Protein AF-A0A7S2WZM0-F1 (afdb_monomer)

Solvent-accessible surface area (backbone atoms only — not comparable to full-atom values): 7364 Å² total; per-residue (Å²): 141,87,81,88,82,84,84,85,80,85,76,82,80,78,79,79,74,54,71,65,59,58,53,47,52,52,52,55,50,57,72,67,44,81,75,83,72,76,86,56,65,66,48,75,52,69,43,88,85,81,55,32,44,50,39,33,36,31,37,62,74,49,51,92,83,44,92,49,71,43,80,35,70,25,47,67,46,26,49,49,36,44,77,70,47,29,43,65,56,75,71,52,42,54,51,44,51,54,49,14,42,50,23,32,60,40,64,46,95,64,81,88,47,79,71,70,78,76,116

InterPro domains:
  IPR027363 Methylthioribose-1-phosphate isomerase, N-terminal [G3DSA:1.20.120.420] (37-119)
  IPR037171 NagB/RpiA transferase-like [SSF100950] (51-107)

Organism: NCBI:txid1764295

Sequence (119 aa):
VGRGRAATKTKTKTNKGTKEEELSLTRFARAMAPEDHGLRAIIYERDGASGRATLKLLDQRVIPYEKTYLDVRDSKDGWTMINSMVVRGAPAIAIAGVLSLAVELANADLPQDPSEMAS

Radius of gyration: 28.74 Å; Cα contacts (8 Å, |Δi|>4): 118; chains: 1; bounding box: 45×105×35 Å

Nearest PDB structures (foldseek):
  1w2w-assembly1_M  TM=8.221E-01  e=4.245E-06  Saccharomyces cerevisiae
  4ldq-assembly1_A  TM=8.884E-01  e=1.236E-04  Homo sapiens
  2a0u-assembly1_B  TM=9.531E-01  e=3.969E-04  Leishmania major
  5ldw-assembly1_D  TM=2.432E-01  e=4.498E+00  Bos taurus
  6rfs-assembly1_C  TM=2.485E-01  e=8.601E+00  Yarrowia lipolytica

Mean predicted aligned error: 14.3 Å

pLDDT: mean 79.25, std 22.61, range [32.44, 98.69]

Secondary structure (DSSP, 8-state):
------------------HHHHHHHHHHHHHHSPP-----SEEEEE-TTT--EEEEEE-TTTTTT---EEEE-SHHHHHHHHHTTSS-SHHHHHHHHHHHHHHHHHHS---SSTTGGG-

Structure (mmCIF, N/CA/C/O backbone):
data_AF-A0A7S2WZM0-F1
#
_entry.id   AF-A0A7S2WZM0-F1
#
loop_
_atom_site.group_PDB
_atom_site.id
_atom_site.type_symbol
_atom_site.label_atom_id
_atom_site.label_alt_id
_atom_site.label_comp_id
_atom_site.label_asym_id
_atom_site.label_entity_id
_atom_site.label_seq_id
_atom_site.pdbx_PDB_ins_code
_atom_site.Cartn_x
_atom_site.Cartn_y
_atom_site.Cartn_z
_atom_site.occupancy
_atom_site.B_iso_or_equiv
_atom_site.auth_seq_id
_atom_site.auth_comp_id
_atom_site.auth_asym_id
_atom_site.auth_atom_id
_atom_site.pdbx_PDB_model_num
ATOM 1 N N . VAL A 1 1 ? 2.160 92.119 -4.939 1.00 44.31 1 VAL A N 1
ATOM 2 C CA . VAL A 1 1 ? 3.014 90.906 -4.939 1.00 44.31 1 VAL A CA 1
ATOM 3 C C . VAL A 1 1 ? 2.232 89.778 -4.286 1.00 44.31 1 VAL A C 1
ATOM 5 O O . VAL A 1 1 ? 2.205 89.675 -3.070 1.00 44.31 1 VAL A O 1
ATOM 8 N N . GLY A 1 2 ? 1.493 89.012 -5.088 1.00 38.53 2 GLY A N 1
ATOM 9 C CA . GLY A 1 2 ? 0.768 87.828 -4.632 1.00 38.53 2 GLY A CA 1
ATOM 10 C C . GLY A 1 2 ? 1.587 86.579 -4.931 1.00 38.53 2 GLY A C 1
ATOM 11 O O . GLY A 1 2 ? 2.054 86.409 -6.055 1.00 38.53 2 GLY A O 1
ATOM 12 N N . ARG A 1 3 ? 1.772 85.710 -3.937 1.00 36.53 3 ARG A N 1
ATOM 13 C CA . ARG A 1 3 ? 2.226 84.330 -4.139 1.00 36.53 3 ARG A CA 1
ATOM 14 C C . ARG A 1 3 ? 1.426 83.426 -3.214 1.00 36.53 3 ARG A C 1
ATOM 16 O O . ARG A 1 3 ? 1.624 83.428 -2.004 1.00 36.53 3 ARG A O 1
ATOM 23 N N . GLY A 1 4 ? 0.496 82.691 -3.816 1.00 32.44 4 GLY A N 1
ATOM 24 C CA . GLY A 1 4 ? -0.186 81.573 -3.184 1.00 32.44 4 GLY A CA 1
ATOM 25 C C . GLY A 1 4 ? 0.757 80.385 -2.997 1.00 32.44 4 GLY A C 1
ATOM 26 O O . GLY A 1 4 ? 1.710 80.194 -3.753 1.00 32.44 4 GLY A O 1
ATOM 27 N N . ARG A 1 5 ? 0.459 79.564 -1.994 1.00 37.66 5 ARG A N 1
ATOM 28 C CA . ARG A 1 5 ? 1.017 78.222 -1.832 1.00 37.66 5 ARG A CA 1
ATOM 29 C C . ARG A 1 5 ? -0.140 77.285 -1.503 1.00 37.66 5 ARG A C 1
ATOM 31 O O . ARG A 1 5 ? -0.654 77.285 -0.390 1.00 37.66 5 ARG A O 1
ATOM 38 N N . ALA A 1 6 ? -0.579 76.547 -2.515 1.00 38.88 6 ALA A N 1
ATOM 39 C CA . ALA A 1 6 ? -1.547 75.471 -2.385 1.00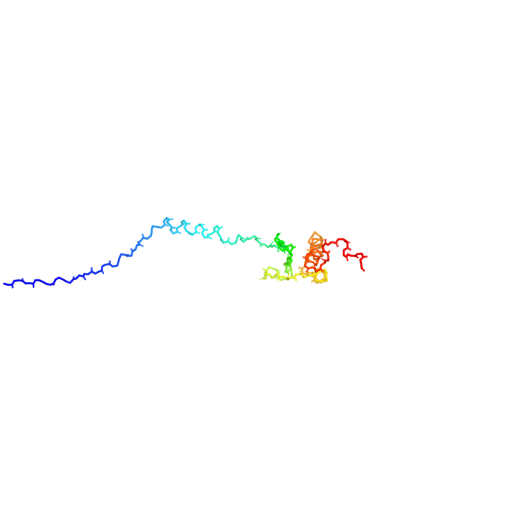 38.88 6 ALA A CA 1
ATOM 40 C C . ALA A 1 6 ? -0.821 74.197 -1.925 1.00 38.88 6 ALA A C 1
ATOM 42 O O . ALA A 1 6 ? 0.205 73.827 -2.494 1.00 38.88 6 ALA A O 1
ATOM 43 N N . ALA A 1 7 ? -1.346 73.545 -0.889 1.00 43.25 7 ALA A N 1
ATOM 44 C CA . ALA A 1 7 ? -0.881 72.248 -0.415 1.00 43.25 7 ALA A CA 1
ATOM 45 C C . ALA A 1 7 ? -1.519 71.128 -1.252 1.00 43.25 7 ALA A C 1
ATOM 47 O O . ALA A 1 7 ? -2.742 70.978 -1.293 1.00 43.25 7 ALA A O 1
ATOM 48 N N . THR A 1 8 ? -0.686 70.342 -1.926 1.00 35.50 8 THR A N 1
ATOM 49 C CA . THR A 1 8 ? -1.083 69.202 -2.756 1.00 35.50 8 THR A CA 1
ATOM 50 C C . THR A 1 8 ? -1.502 68.027 -1.863 1.00 35.50 8 THR A C 1
ATOM 52 O O . THR A 1 8 ? -0.672 67.452 -1.165 1.00 35.50 8 THR A O 1
ATOM 55 N N . LYS A 1 9 ? -2.788 67.652 -1.870 1.00 39.88 9 LYS A N 1
ATOM 56 C CA . LYS A 1 9 ? -3.280 66.404 -1.258 1.00 39.88 9 LYS A CA 1
ATOM 57 C C . LYS A 1 9 ? -3.133 65.254 -2.258 1.00 39.88 9 LYS A C 1
ATOM 59 O O . LYS A 1 9 ? -3.884 65.181 -3.228 1.00 39.88 9 LYS A O 1
ATOM 64 N N . THR A 1 10 ? -2.210 64.334 -2.008 1.00 33.47 10 THR A N 1
ATOM 65 C CA . THR A 1 10 ? -2.143 63.025 -2.671 1.00 33.47 10 THR A CA 1
ATOM 66 C C . THR A 1 10 ? -3.270 62.133 -2.140 1.00 33.47 10 THR A C 1
ATOM 68 O O . THR A 1 10 ? -3.254 61.691 -0.995 1.00 33.47 10 THR A O 1
ATOM 71 N N . LYS A 1 11 ? -4.296 61.892 -2.965 1.00 38.94 11 LYS A N 1
ATOM 72 C CA . LYS A 1 11 ? -5.328 60.873 -2.719 1.00 38.94 11 LYS A CA 1
ATOM 73 C C . LYS A 1 11 ? -4.818 59.525 -3.228 1.00 38.94 11 LYS A C 1
ATOM 75 O O . LYS A 1 11 ? -4.736 59.319 -4.437 1.00 38.94 11 LYS A O 1
ATOM 80 N N . THR A 1 12 ? -4.528 58.605 -2.316 1.00 35.41 12 THR A N 1
ATOM 81 C CA . THR A 1 12 ? -4.358 57.180 -2.618 1.00 35.41 12 THR A CA 1
ATOM 82 C C . THR A 1 12 ? -5.692 56.641 -3.141 1.00 35.41 12 THR A C 1
ATOM 84 O O . THR A 1 12 ? -6.684 56.612 -2.414 1.00 35.41 12 THR A O 1
ATOM 87 N N . LYS A 1 13 ? -5.752 56.277 -4.427 1.00 37.09 13 LYS A N 1
ATOM 88 C CA . LYS A 1 13 ? -6.901 55.573 -5.010 1.00 37.09 13 LYS A CA 1
ATOM 89 C C . LYS A 1 13 ? -6.851 54.116 -4.555 1.00 37.09 13 LYS A C 1
ATOM 91 O O . LYS A 1 13 ? -6.097 53.323 -5.106 1.00 37.09 13 LYS A O 1
ATOM 96 N N . THR A 1 14 ? -7.655 53.765 -3.561 1.00 39.69 14 THR A N 1
ATOM 97 C CA . THR A 1 14 ? -7.965 52.366 -3.252 1.00 39.69 14 THR A CA 1
ATOM 98 C C . THR A 1 14 ? -8.832 51.831 -4.391 1.00 39.69 14 THR A C 1
ATOM 100 O O . THR A 1 14 ? -9.968 52.277 -4.566 1.00 39.69 14 THR A O 1
ATOM 103 N N . ASN A 1 15 ? -8.275 50.948 -5.224 1.00 47.53 15 ASN A N 1
ATOM 104 C CA . ASN A 1 15 ? -9.000 50.340 -6.334 1.00 47.53 15 ASN A CA 1
ATOM 105 C C . ASN A 1 15 ? -10.042 49.376 -5.753 1.00 47.53 15 ASN A C 1
ATOM 107 O O . ASN A 1 15 ? -9.698 48.356 -5.159 1.00 47.53 15 ASN A O 1
ATOM 111 N N . LYS A 1 16 ? -11.318 49.754 -5.843 1.00 49.41 16 LYS A N 1
ATOM 112 C CA . LYS A 1 16 ? -12.446 48.974 -5.337 1.00 49.41 16 LYS A CA 1
ATOM 113 C C . LYS A 1 16 ? -12.741 47.891 -6.376 1.00 49.41 16 LYS A C 1
ATOM 115 O O . LYS A 1 16 ? -13.573 48.101 -7.254 1.00 49.41 16 LYS A O 1
ATOM 120 N N . GLY A 1 17 ? -11.982 46.795 -6.307 1.00 48.31 17 GLY A N 1
ATOM 121 C CA . GLY A 1 17 ? -12.182 45.605 -7.132 1.00 48.31 17 GLY A CA 1
ATOM 122 C C . GLY A 1 17 ? -13.650 45.192 -7.100 1.00 48.31 17 GLY A C 1
ATOM 123 O O . GLY A 1 17 ? -14.288 45.176 -6.043 1.00 48.31 17 GLY A O 1
ATOM 124 N N . THR A 1 18 ? -14.214 44.976 -8.282 1.00 53.56 18 THR A N 1
ATOM 125 C CA . THR A 1 18 ? -15.620 44.604 -8.424 1.00 53.56 18 THR A CA 1
ATOM 126 C C . THR A 1 18 ? -15.829 43.203 -7.852 1.00 53.56 18 THR A C 1
ATOM 128 O O . THR A 1 18 ? -15.027 42.305 -8.091 1.00 53.56 18 THR A O 1
ATOM 131 N N . LYS A 1 19 ? -16.910 43.000 -7.086 1.00 55.31 19 LYS A N 1
ATOM 132 C CA . LYS A 1 19 ? -17.234 41.715 -6.428 1.00 55.31 19 LYS A CA 1
ATOM 133 C C . LYS A 1 19 ? -17.273 40.521 -7.399 1.00 55.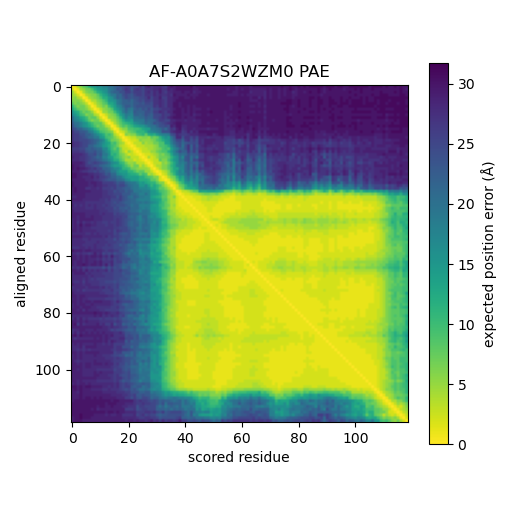31 19 LYS A C 1
ATOM 135 O O . LYS A 1 19 ? -17.120 39.384 -6.974 1.00 55.31 19 LYS A O 1
ATOM 140 N N . GLU A 1 20 ? -17.463 40.787 -8.689 1.00 56.59 20 GLU A N 1
ATOM 141 C CA . GLU A 1 20 ? -17.438 39.819 -9.791 1.00 56.59 20 GLU A CA 1
ATOM 142 C C . GLU A 1 20 ? -16.035 39.216 -10.020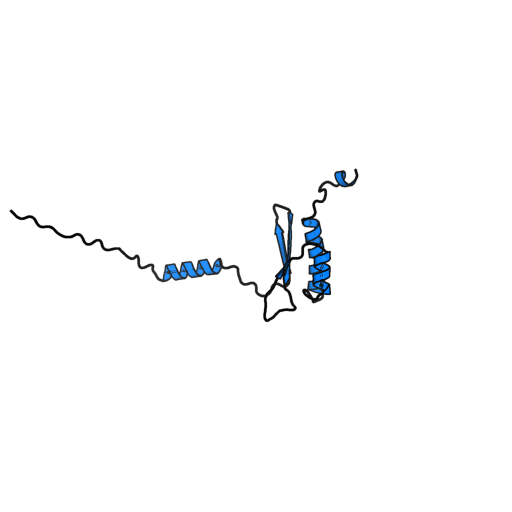 1.00 56.59 20 GLU A C 1
ATOM 144 O O . GLU A 1 20 ? -15.914 38.004 -10.198 1.00 56.59 20 GLU A O 1
ATOM 149 N N . GLU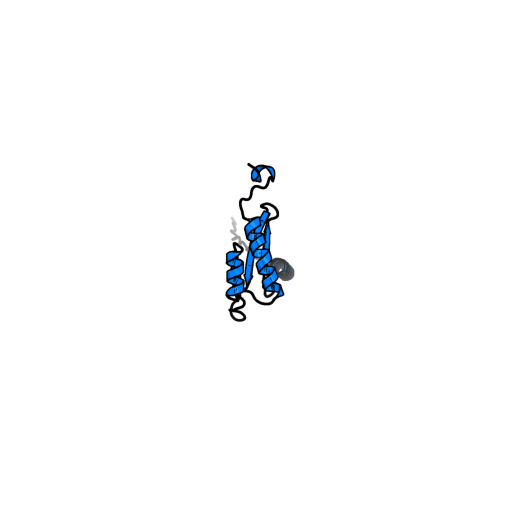 A 1 21 ? -14.965 40.022 -9.947 1.00 56.03 21 GLU A N 1
ATOM 150 C CA . GLU A 1 21 ? -13.578 39.547 -10.098 1.00 56.03 21 GLU A CA 1
ATOM 151 C C . GLU A 1 21 ? -13.137 38.706 -8.897 1.00 56.03 21 GLU A C 1
ATOM 153 O O . GLU A 1 21 ? -12.517 37.660 -9.068 1.00 56.03 21 GLU A O 1
ATOM 158 N N . GLU A 1 22 ? -13.518 39.104 -7.682 1.00 55.16 22 GLU A N 1
ATOM 159 C CA . GLU A 1 22 ? -13.239 38.345 -6.456 1.00 55.16 22 GLU A CA 1
ATOM 160 C C . GLU A 1 22 ? -13.971 36.990 -6.454 1.00 55.16 22 GLU A C 1
ATOM 162 O O . GLU A 1 22 ? -13.399 35.959 -6.092 1.00 55.16 22 GLU A O 1
ATOM 167 N N . LEU A 1 23 ? -15.216 36.960 -6.946 1.00 56.75 23 LEU A N 1
ATOM 168 C CA . LEU A 1 23 ? -16.016 35.740 -7.077 1.00 56.75 23 LEU A CA 1
ATOM 169 C C . LEU A 1 23 ? -15.496 34.821 -8.200 1.00 56.75 23 LEU A C 1
ATOM 171 O O . LEU A 1 23 ? -15.576 33.599 -8.079 1.00 56.75 23 LEU A O 1
ATOM 175 N N . SER A 1 24 ? -14.939 35.394 -9.270 1.00 58.19 24 SER A N 1
ATOM 176 C CA . SER A 1 24 ? -14.240 34.675 -10.342 1.00 58.19 24 SER A CA 1
ATOM 177 C C . SER A 1 24 ? -12.948 34.033 -9.825 1.00 58.19 24 SER A C 1
ATOM 179 O O . SER A 1 24 ? -12.781 32.818 -9.920 1.00 58.19 24 SER A O 1
ATOM 181 N N . LEU A 1 25 ? -12.087 34.810 -9.161 1.00 57.72 25 LEU A N 1
ATOM 182 C CA . LEU A 1 25 ? -10.829 34.342 -8.568 1.00 57.72 25 LEU A CA 1
ATOM 183 C C . LEU A 1 25 ? -11.056 33.265 -7.501 1.00 57.72 25 LEU A C 1
ATOM 185 O O . LEU A 1 25 ? -10.319 32.286 -7.455 1.00 57.72 25 LEU A O 1
ATOM 189 N N . THR A 1 26 ? -12.116 33.387 -6.698 1.00 58.31 26 THR A N 1
ATOM 190 C CA . THR A 1 26 ? -12.484 32.367 -5.702 1.00 58.31 26 THR A CA 1
ATOM 191 C C . THR A 1 26 ? -12.966 31.067 -6.359 1.00 58.31 26 THR A C 1
ATOM 193 O O . THR A 1 26 ? -12.662 29.978 -5.872 1.00 58.31 26 THR A O 1
ATOM 196 N N . ARG A 1 27 ? -13.685 31.143 -7.489 1.00 57.28 27 ARG A N 1
ATOM 197 C CA . ARG A 1 27 ? -14.100 29.955 -8.259 1.00 57.28 27 ARG A CA 1
ATOM 198 C C . ARG A 1 27 ? -12.923 29.280 -8.961 1.00 57.28 27 ARG A C 1
ATOM 200 O O . ARG A 1 27 ? -12.844 28.057 -8.932 1.00 57.28 27 ARG A O 1
ATOM 207 N N . PHE A 1 28 ? -11.999 30.055 -9.526 1.00 52.88 28 PHE A N 1
ATOM 208 C CA . PHE A 1 28 ? -10.769 29.525 -10.119 1.00 52.88 28 PHE A CA 1
ATOM 209 C C . PHE A 1 28 ? -9.834 28.917 -9.064 1.00 52.88 28 PHE A C 1
ATOM 211 O O . PHE A 1 28 ? -9.308 27.831 -9.281 1.00 52.88 28 PHE A O 1
ATOM 218 N N . ALA A 1 29 ? -9.701 29.538 -7.887 1.00 55.00 29 ALA A N 1
ATOM 219 C CA . ALA A 1 29 ? -8.952 28.970 -6.765 1.00 55.00 29 ALA A CA 1
ATOM 220 C C . ALA A 1 29 ? -9.588 27.671 -6.241 1.00 55.00 29 ALA A C 1
ATOM 222 O O . ALA A 1 29 ? -8.876 26.729 -5.908 1.00 55.00 29 ALA A O 1
ATOM 223 N N . ARG A 1 30 ? -10.926 27.579 -6.225 1.00 49.09 30 ARG A N 1
ATOM 224 C CA . ARG A 1 30 ? -11.650 26.354 -5.854 1.00 49.09 30 ARG A CA 1
ATOM 225 C C . ARG A 1 30 ? -11.491 25.226 -6.879 1.00 49.09 30 ARG A C 1
ATOM 227 O O . ARG A 1 30 ? -11.472 24.078 -6.466 1.00 49.09 30 ARG A O 1
ATOM 234 N N . ALA A 1 31 ? -11.329 25.540 -8.164 1.00 49.94 31 ALA A N 1
ATOM 235 C CA . ALA A 1 31 ? -11.006 24.558 -9.205 1.00 49.94 31 ALA A CA 1
ATOM 236 C C . ALA A 1 31 ? -9.537 24.079 -9.165 1.00 49.94 31 ALA A C 1
ATOM 238 O O . ALA A 1 31 ? -9.196 23.099 -9.818 1.00 49.94 31 ALA A O 1
ATOM 239 N N . MET A 1 32 ? -8.667 24.778 -8.423 1.00 49.47 32 MET A N 1
ATOM 240 C CA . MET A 1 32 ? -7.259 24.417 -8.199 1.00 49.47 32 MET A CA 1
ATOM 241 C C . MET A 1 32 ? -6.987 23.849 -6.800 1.00 49.47 32 MET A C 1
ATOM 243 O O . MET A 1 32 ? -5.869 23.409 -6.530 1.00 49.47 32 MET A O 1
ATOM 247 N N . ALA A 1 33 ? -7.974 23.858 -5.900 1.00 55.09 33 ALA A N 1
ATOM 248 C CA . ALA A 1 33 ? -7.877 23.086 -4.673 1.00 55.09 33 ALA A CA 1
ATOM 249 C C . ALA A 1 33 ? -7.845 21.601 -5.068 1.00 55.09 33 ALA A C 1
ATOM 251 O O . ALA A 1 33 ? -8.638 21.210 -5.925 1.00 55.09 33 ALA A O 1
ATOM 252 N N . PRO A 1 34 ? -6.948 20.774 -4.500 1.00 57.16 34 PRO A N 1
ATOM 253 C CA . PRO A 1 34 ? -6.998 19.341 -4.742 1.00 57.16 34 PRO A CA 1
ATOM 254 C C . PRO A 1 34 ? -8.410 18.872 -4.394 1.00 57.16 34 PRO A C 1
ATOM 256 O O . PRO A 1 34 ? -8.859 19.045 -3.261 1.00 57.16 34 PRO A O 1
ATOM 259 N N . GLU A 1 35 ? -9.125 18.371 -5.398 1.00 60.88 35 GLU A N 1
ATOM 260 C CA . GLU A 1 35 ? -10.455 17.797 -5.243 1.00 60.88 35 GLU A CA 1
ATOM 261 C C . GLU A 1 35 ? -10.399 16.813 -4.063 1.00 60.88 35 GLU A C 1
ATOM 263 O O . GLU A 1 35 ? -9.590 15.879 -4.061 1.00 60.88 35 GLU A O 1
ATOM 268 N N . ASP A 1 36 ? -11.192 17.045 -3.011 1.00 63.22 36 ASP A N 1
ATOM 269 C CA . ASP A 1 36 ? -11.251 16.132 -1.866 1.00 63.22 36 ASP A CA 1
ATOM 270 C C . ASP A 1 36 ? -11.943 14.844 -2.320 1.00 63.22 36 ASP A C 1
ATOM 272 O O . ASP A 1 36 ? -13.159 14.675 -2.234 1.00 63.22 36 ASP A O 1
ATOM 276 N N . HIS A 1 37 ? -11.146 13.941 -2.888 1.00 61.16 37 HIS A N 1
ATOM 277 C CA . HIS A 1 37 ? -11.560 12.652 -3.424 1.00 61.16 37 HIS A CA 1
ATOM 278 C C . HIS A 1 37 ? -11.881 11.652 -2.301 1.00 61.16 37 HIS A C 1
ATOM 280 O O . HIS A 1 37 ? -11.335 10.550 -2.278 1.00 61.16 37 HIS A O 1
ATOM 286 N N . GLY A 1 38 ? -12.721 12.027 -1.334 1.00 80.12 38 GLY A N 1
ATOM 287 C CA . GLY A 1 38 ? -13.197 11.147 -0.266 1.00 80.12 38 GLY A CA 1
ATOM 288 C C . GLY A 1 38 ? -12.100 10.313 0.420 1.00 80.12 38 GLY A C 1
ATOM 289 O O . GLY A 1 38 ? -10.947 10.730 0.581 1.00 80.12 38 GLY A O 1
ATOM 290 N N . LEU A 1 39 ? -12.459 9.110 0.874 1.00 88.88 39 LEU A N 1
ATOM 291 C CA . LEU A 1 39 ? -11.504 8.132 1.402 1.00 88.88 39 LEU A CA 1
ATOM 292 C C . LEU A 1 39 ? -10.933 7.295 0.253 1.00 88.88 39 LEU A C 1
ATOM 294 O O . LEU A 1 39 ? -11.667 6.580 -0.426 1.00 88.88 39 LEU A O 1
ATOM 298 N N . ARG A 1 40 ? -9.610 7.336 0.070 1.00 93.12 40 ARG A N 1
ATOM 299 C CA . ARG A 1 40 ? -8.898 6.469 -0.874 1.00 93.12 40 ARG A CA 1
ATOM 300 C C . ARG A 1 40 ? -8.270 5.336 -0.081 1.00 93.12 40 ARG A C 1
ATOM 302 O O . ARG A 1 40 ? -7.363 5.576 0.696 1.00 93.12 40 ARG A O 1
ATOM 309 N N . ALA A 1 41 ? -8.738 4.103 -0.257 1.00 93.75 41 ALA A N 1
ATOM 310 C CA . ALA A 1 41 ? -8.153 2.966 0.459 1.00 93.75 41 ALA A CA 1
ATOM 311 C C . ALA A 1 41 ? -6.692 2.704 0.044 1.00 93.75 41 ALA A C 1
ATOM 313 O O . ALA A 1 41 ? -5.880 2.262 0.853 1.00 93.75 41 ALA A O 1
ATOM 314 N N . ILE A 1 42 ? -6.381 2.977 -1.225 1.00 96.88 42 ILE A N 1
ATOM 315 C CA . ILE A 1 42 ? -5.102 2.701 -1.875 1.00 96.88 42 ILE A CA 1
ATOM 316 C C . ILE A 1 42 ? -4.728 3.936 -2.699 1.00 96.88 42 ILE A C 1
ATOM 318 O O . ILE A 1 42 ? -5.532 4.427 -3.498 1.00 96.88 42 ILE A O 1
ATOM 322 N N . ILE A 1 43 ? -3.514 4.442 -2.507 1.00 97.50 43 ILE A N 1
ATOM 323 C CA . ILE A 1 43 ? -2.915 5.504 -3.314 1.00 97.50 43 ILE A CA 1
ATOM 324 C C . ILE A 1 43 ? -1.655 4.918 -3.934 1.00 97.50 43 ILE A C 1
ATOM 326 O O . ILE A 1 43 ? -0.707 4.601 -3.226 1.00 97.50 43 ILE A O 1
ATOM 330 N N . TYR A 1 44 ? -1.671 4.756 -5.250 1.00 97.94 44 TYR A N 1
ATOM 331 C CA . TYR A 1 44 ? -0.536 4.279 -6.024 1.00 97.94 44 TYR A CA 1
ATOM 332 C C . TYR A 1 44 ? -0.193 5.318 -7.078 1.00 97.94 44 TYR A C 1
ATOM 334 O O . TYR A 1 44 ? -1.082 5.795 -7.787 1.00 97.94 44 TYR A O 1
ATOM 342 N N . GLU A 1 45 ? 1.084 5.657 -7.171 1.00 97.19 45 GLU A N 1
ATOM 343 C CA . GLU A 1 45 ? 1.600 6.619 -8.136 1.00 97.19 45 GLU A CA 1
ATOM 344 C C . GLU A 1 45 ? 2.854 6.038 -8.776 1.00 97.19 45 GLU A C 1
ATOM 346 O O . GLU A 1 45 ? 3.715 5.494 -8.085 1.00 97.19 45 GLU A O 1
ATOM 351 N N . ARG A 1 46 ? 2.953 6.156 -10.101 1.00 95.38 46 ARG A N 1
ATOM 352 C CA . ARG A 1 46 ? 4.130 5.755 -10.865 1.00 95.38 46 ARG A CA 1
ATOM 353 C C . ARG A 1 46 ? 4.632 6.948 -11.654 1.00 95.38 46 ARG A C 1
ATOM 355 O O . ARG A 1 46 ? 3.870 7.561 -12.398 1.00 95.38 46 ARG A O 1
ATOM 362 N N . ASP A 1 47 ? 5.905 7.262 -11.485 1.00 94.00 47 ASP A N 1
ATOM 363 C CA . ASP A 1 47 ? 6.566 8.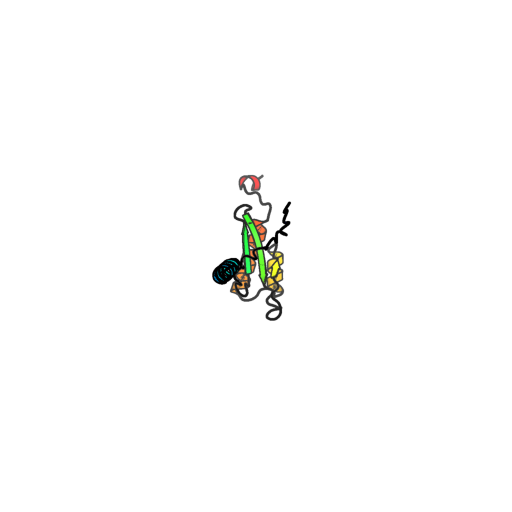309 -12.242 1.00 94.00 47 ASP A CA 1
ATOM 364 C C . ASP A 1 47 ? 6.891 7.795 -13.650 1.00 94.00 47 ASP A C 1
ATOM 366 O O . ASP A 1 47 ? 7.599 6.802 -13.822 1.00 94.00 47 ASP A O 1
ATOM 370 N N . GLY A 1 48 ? 6.362 8.474 -14.668 1.00 91.75 48 GLY A N 1
ATOM 371 C CA . GLY A 1 48 ? 6.611 8.136 -16.067 1.00 91.75 48 GLY A CA 1
ATOM 372 C C . GLY A 1 48 ? 8.043 8.422 -16.528 1.00 91.75 48 GLY A C 1
ATOM 373 O O . GLY A 1 48 ? 8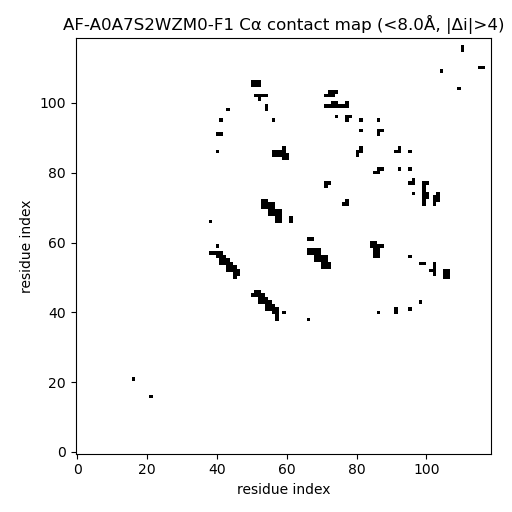.478 7.818 -17.503 1.00 91.75 48 GLY A O 1
ATOM 374 N N . ALA A 1 49 ? 8.773 9.314 -15.847 1.00 92.25 49 ALA A N 1
ATOM 375 C CA . ALA A 1 49 ? 10.145 9.668 -16.203 1.00 92.25 49 ALA A CA 1
ATOM 376 C C . ALA A 1 49 ? 11.170 8.733 -15.549 1.00 92.25 49 ALA A C 1
ATOM 378 O O . ALA A 1 49 ? 12.018 8.178 -16.242 1.00 92.25 49 ALA A O 1
ATOM 379 N N . SER A 1 50 ? 11.097 8.544 -14.226 1.00 91.88 50 SER A N 1
ATOM 380 C CA . SER A 1 50 ? 12.034 7.666 -13.507 1.00 91.88 50 SER A CA 1
ATOM 381 C C . SER A 1 50 ? 11.613 6.196 -13.476 1.00 91.88 50 SER A C 1
ATOM 383 O O . SER A 1 50 ? 12.406 5.346 -13.084 1.00 91.88 50 SER A O 1
ATOM 385 N N . GLY A 1 51 ? 10.364 5.877 -13.827 1.00 91.62 51 GLY A N 1
ATOM 386 C CA . GLY A 1 51 ? 9.805 4.527 -13.719 1.00 91.62 51 GLY A CA 1
ATOM 387 C C . GLY A 1 51 ? 9.468 4.091 -12.287 1.00 91.62 51 GLY A C 1
ATOM 388 O O . GLY A 1 51 ? 8.782 3.074 -12.128 1.00 91.62 51 GLY A O 1
ATOM 389 N N . ARG A 1 52 ? 9.891 4.867 -11.276 1.00 94.50 52 ARG A N 1
ATOM 390 C CA . ARG A 1 52 ? 9.708 4.596 -9.845 1.00 94.50 52 ARG A CA 1
ATOM 391 C C . ARG A 1 52 ? 8.244 4.653 -9.442 1.00 94.50 52 ARG A C 1
ATOM 393 O O . ARG A 1 52 ?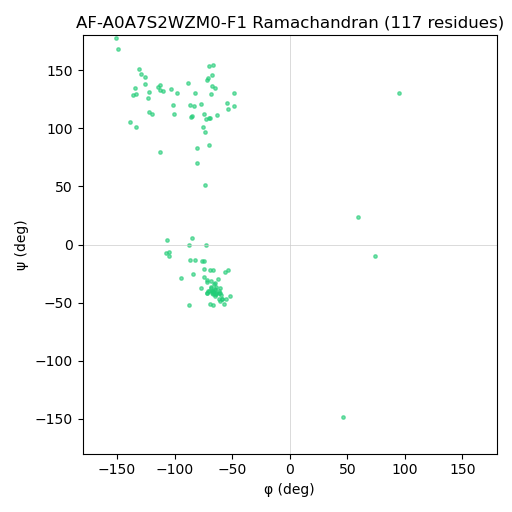 7.442 5.362 -10.051 1.00 94.50 52 ARG A O 1
ATOM 400 N N . ALA A 1 53 ? 7.901 3.937 -8.378 1.00 97.56 53 ALA A N 1
ATOM 401 C CA . ALA A 1 53 ? 6.534 3.888 -7.877 1.00 97.56 53 ALA A CA 1
ATOM 402 C C . ALA A 1 53 ? 6.455 4.131 -6.368 1.00 97.56 53 ALA A C 1
ATOM 404 O O . ALA A 1 53 ? 7.373 3.803 -5.616 1.00 97.56 53 ALA A O 1
ATOM 405 N N . THR A 1 54 ? 5.332 4.689 -5.924 1.00 98.38 54 THR A N 1
ATOM 406 C CA . THR A 1 54 ? 4.993 4.853 -4.509 1.00 98.38 54 THR A CA 1
ATOM 407 C C . THR A 1 54 ? 3.628 4.240 -4.230 1.00 98.38 54 THR A C 1
ATOM 409 O O . THR 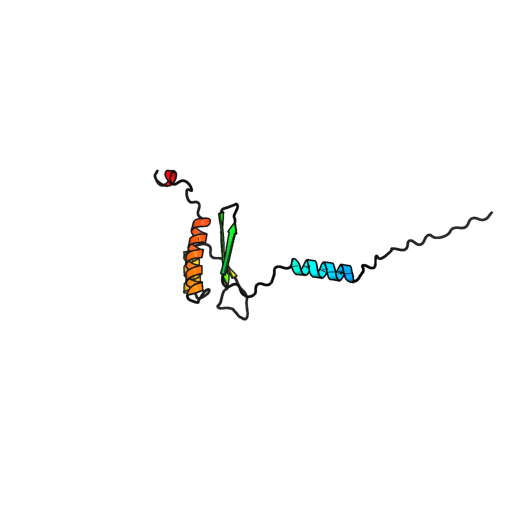A 1 54 ? 2.726 4.283 -5.070 1.00 98.38 54 THR A O 1
ATOM 412 N N . LEU A 1 55 ? 3.482 3.649 -3.045 1.00 98.69 55 LEU A N 1
ATOM 413 C CA . LEU A 1 55 ? 2.237 3.061 -2.570 1.00 98.69 55 LEU A CA 1
ATOM 414 C C . LEU A 1 55 ? 1.978 3.522 -1.140 1.00 98.69 55 LEU A C 1
ATOM 416 O O . LEU A 1 55 ? 2.835 3.386 -0.268 1.00 98.69 55 LEU A O 1
ATOM 420 N N . LYS A 1 56 ? 0.768 4.026 -0.906 1.00 98.56 56 LYS A N 1
ATOM 421 C CA . LYS A 1 56 ? 0.239 4.341 0.417 1.00 98.56 56 LYS A CA 1
ATOM 422 C C . LYS A 1 56 ? -1.097 3.650 0.623 1.00 98.56 56 LYS A C 1
ATOM 424 O O . LYS A 1 56 ? -1.954 3.658 -0.264 1.00 98.56 56 LYS A O 1
ATOM 429 N N . LEU A 1 57 ? -1.294 3.094 1.809 1.00 98.19 57 LEU A N 1
ATOM 430 C CA . LEU A 1 57 ? -2.543 2.460 2.216 1.00 98.19 57 LEU A CA 1
ATOM 431 C C . LEU A 1 57 ? -3.195 3.276 3.325 1.00 98.19 57 LEU A C 1
ATOM 433 O O . LEU A 1 57 ? -2.520 3.733 4.244 1.00 98.19 57 LEU A O 1
ATOM 437 N N . LEU A 1 58 ? -4.509 3.464 3.238 1.00 97.62 58 LEU A N 1
ATOM 438 C CA . LEU A 1 58 ? -5.287 4.049 4.326 1.00 97.62 58 LEU A CA 1
ATOM 439 C C . LEU A 1 58 ? -5.320 3.074 5.505 1.00 97.62 58 LEU A C 1
ATOM 441 O O . LEU A 1 58 ? -5.705 1.919 5.324 1.00 97.62 58 LEU A O 1
ATOM 445 N N . ASP A 1 59 ? -5.000 3.548 6.707 1.00 97.88 59 ASP A N 1
ATOM 446 C CA . ASP A 1 59 ? -5.165 2.768 7.930 1.00 97.88 59 ASP A CA 1
ATOM 447 C C . ASP A 1 59 ? -6.648 2.667 8.304 1.00 97.88 59 ASP A C 1
ATOM 449 O O . ASP A 1 59 ? -7.242 3.549 8.928 1.00 97.88 59 ASP A O 1
ATOM 453 N N . GLN A 1 60 ? -7.266 1.554 7.913 1.00 96.75 60 GLN A N 1
ATOM 454 C CA . GLN A 1 60 ? -8.685 1.303 8.144 1.00 96.75 60 GLN A CA 1
ATOM 455 C C . GLN A 1 60 ? -9.023 0.995 9.613 1.00 96.75 60 GLN A C 1
ATOM 457 O O . GLN A 1 60 ? -10.194 0.752 9.920 1.00 96.75 60 GLN A O 1
ATOM 462 N N . ARG A 1 61 ? -8.038 0.969 10.521 1.00 97.25 61 ARG A N 1
ATOM 463 C CA . ARG A 1 61 ? -8.247 0.712 11.956 1.00 97.25 61 ARG A CA 1
ATOM 464 C C . ARG A 1 61 ? -8.640 1.971 12.721 1.00 97.25 61 ARG A C 1
ATOM 466 O O . ARG A 1 61 ? -9.277 1.857 13.763 1.00 97.25 61 ARG A O 1
ATOM 473 N N . VAL A 1 62 ? -8.264 3.144 12.207 1.00 96.19 62 VAL A N 1
ATOM 474 C CA . VAL A 1 62 ? -8.440 4.437 12.894 1.00 96.19 62 VAL A CA 1
ATOM 475 C C . VAL A 1 62 ? -9.577 5.288 12.320 1.00 96.19 62 VAL A C 1
ATOM 477 O O . VAL A 1 62 ? -10.000 6.268 12.936 1.00 96.19 62 VAL A O 1
ATOM 480 N N . ILE A 1 63 ? -10.143 4.891 11.177 1.00 94.06 63 ILE A N 1
ATOM 481 C CA . ILE A 1 63 ? -11.387 5.484 10.671 1.00 94.06 63 ILE A CA 1
ATOM 482 C C . ILE A 1 63 ? -12.569 5.127 11.599 1.00 94.06 63 ILE A C 1
ATOM 484 O O . ILE A 1 63 ? -12.604 4.022 12.145 1.00 94.06 63 ILE A O 1
ATOM 488 N N . PRO A 1 64 ? -13.567 6.015 11.774 1.00 93.94 64 PRO A N 1
ATOM 489 C CA . PRO A 1 64 ? -13.768 7.295 11.083 1.00 93.94 64 PRO A CA 1
ATOM 490 C C . PRO A 1 64 ? -13.051 8.499 11.719 1.00 93.94 64 PRO A C 1
ATOM 492 O O . PRO A 1 64 ? -13.195 9.607 11.211 1.00 93.94 64 PRO A O 1
ATOM 495 N N . TYR A 1 65 ? -12.323 8.313 12.822 1.00 94.62 65 TYR A N 1
ATOM 496 C CA . TYR A 1 65 ? -11.768 9.416 13.613 1.00 94.62 65 TYR A CA 1
ATOM 497 C C . TYR A 1 65 ? -10.528 10.045 12.974 1.00 94.62 65 TYR A C 1
ATOM 499 O O . TYR A 1 65 ? -10.368 11.262 13.016 1.00 94.62 65 TYR A O 1
ATOM 507 N N . GLU A 1 66 ? -9.679 9.227 12.349 1.00 93.62 66 GLU A N 1
ATOM 508 C CA . GLU A 1 66 ? -8.450 9.679 11.700 1.00 93.62 66 GLU A CA 1
ATOM 509 C C . GLU A 1 66 ? -8.345 9.157 10.263 1.00 93.62 66 GLU A C 1
ATOM 511 O O . GLU A 1 66 ? -8.778 8.049 9.940 1.00 93.62 66 GLU A O 1
ATOM 516 N N . LYS A 1 67 ? -7.738 9.965 9.386 1.00 93.88 67 LYS A N 1
ATOM 517 C CA . LYS A 1 67 ? -7.434 9.623 7.989 1.00 93.88 67 LYS A CA 1
ATOM 518 C C . LYS A 1 67 ? -5.917 9.538 7.824 1.00 93.88 67 LYS A C 1
ATOM 520 O O . LYS A 1 67 ? -5.285 10.475 7.340 1.00 93.88 67 LYS A O 1
ATOM 525 N N . THR A 1 68 ? -5.349 8.412 8.244 1.00 96.06 68 THR A N 1
ATOM 526 C CA . THR A 1 68 ? -3.897 8.177 8.251 1.00 96.06 68 THR A CA 1
ATOM 527 C C . THR A 1 68 ? -3.490 7.268 7.098 1.00 96.06 68 THR A C 1
ATOM 529 O O . THR A 1 68 ? -4.122 6.242 6.863 1.00 96.06 68 THR A O 1
ATOM 532 N N . TYR A 1 69 ? -2.431 7.640 6.380 1.00 97.81 69 TYR A N 1
ATOM 533 C CA . TYR A 1 69 ? -1.871 6.856 5.280 1.00 97.81 69 TYR A CA 1
ATOM 534 C C . TYR A 1 69 ? -0.492 6.328 5.656 1.00 97.81 69 TYR A C 1
ATOM 536 O O . TYR A 1 69 ? 0.344 7.088 6.141 1.00 97.81 69 TYR A O 1
ATOM 544 N N . LEU A 1 70 ? -0.261 5.043 5.405 1.00 98.31 70 LEU A N 1
ATOM 545 C CA . LEU A 1 70 ? 1.000 4.362 5.677 1.00 98.31 70 LEU A CA 1
ATOM 546 C C . LEU A 1 70 ? 1.698 4.028 4.359 1.00 98.31 70 LEU A C 1
ATOM 548 O O . LEU A 1 70 ? 1.062 3.499 3.445 1.00 98.31 70 LEU A O 1
ATOM 552 N N . ASP A 1 71 ? 2.989 4.341 4.267 1.00 98.38 71 ASP A N 1
ATOM 553 C CA . ASP A 1 71 ? 3.822 3.983 3.118 1.00 98.38 71 ASP A CA 1
ATOM 554 C C . ASP A 1 71 ? 4.086 2.471 3.082 1.00 98.38 71 ASP A C 1
ATOM 556 O O . ASP A 1 71 ? 4.291 1.837 4.117 1.00 98.38 71 ASP A O 1
ATOM 560 N N . VAL A 1 72 ? 4.127 1.913 1.873 1.00 98.50 72 VAL A N 1
ATOM 561 C CA . VAL A 1 72 ? 4.514 0.524 1.606 1.00 98.50 72 VAL A CA 1
ATOM 562 C C . VAL A 1 72 ? 5.692 0.543 0.645 1.00 98.50 72 VAL A C 1
ATOM 564 O O . VAL A 1 72 ? 5.547 0.990 -0.495 1.00 98.50 72 VAL A O 1
ATOM 567 N N . ARG A 1 73 ? 6.864 0.101 1.108 1.00 97.81 73 ARG A N 1
ATOM 568 C CA . ARG A 1 73 ? 8.112 0.191 0.331 1.00 97.81 73 ARG A CA 1
ATOM 569 C C . ARG A 1 73 ? 8.418 -1.077 -0.448 1.00 97.81 73 ARG A C 1
ATOM 571 O O . ARG A 1 73 ? 9.054 -1.001 -1.494 1.00 97.81 73 ARG A O 1
ATOM 578 N N . ASP A 1 74 ? 7.968 -2.212 0.065 1.00 98.25 74 ASP A N 1
ATOM 579 C CA . ASP A 1 74 ? 8.244 -3.529 -0.487 1.00 98.25 74 ASP A CA 1
ATOM 580 C C . ASP A 1 74 ? 7.103 -4.520 -0.185 1.00 98.25 74 ASP A C 1
ATOM 582 O O . ASP A 1 74 ? 6.097 -4.202 0.466 1.00 98.25 74 ASP A O 1
ATOM 586 N N . SER A 1 75 ? 7.239 -5.747 -0.684 1.00 98.19 75 SER A N 1
ATOM 587 C CA . SER A 1 75 ? 6.274 -6.825 -0.472 1.00 98.19 75 SER A CA 1
ATOM 588 C C . SER A 1 75 ? 6.123 -7.223 1.001 1.00 98.19 75 SER A C 1
ATOM 590 O O . SER A 1 75 ? 5.025 -7.615 1.415 1.00 98.19 75 SER A O 1
ATOM 592 N N . LYS A 1 76 ? 7.174 -7.071 1.817 1.00 98.50 76 LYS A N 1
ATOM 593 C CA . LYS A 1 76 ? 7.166 -7.384 3.252 1.00 98.50 76 LYS A CA 1
ATOM 594 C C . LYS A 1 76 ? 6.345 -6.371 4.048 1.00 98.50 76 LYS A C 1
ATOM 596 O O . LYS A 1 76 ? 5.555 -6.768 4.914 1.00 98.50 76 LYS A O 1
ATOM 601 N N . ASP A 1 77 ? 6.472 -5.089 3.726 1.00 98.44 77 ASP A N 1
ATOM 602 C CA . ASP A 1 77 ? 5.585 -4.043 4.224 1.00 98.44 77 ASP A CA 1
ATOM 603 C C . ASP A 1 77 ? 4.144 -4.361 3.813 1.00 98.44 77 ASP A C 1
ATOM 605 O O . ASP A 1 77 ? 3.251 -4.373 4.659 1.00 98.44 77 ASP A O 1
ATOM 609 N N . GLY A 1 78 ? 3.915 -4.728 2.546 1.00 98.38 78 GLY A N 1
ATOM 610 C CA . GLY A 1 78 ? 2.590 -5.112 2.047 1.00 98.38 78 GLY A CA 1
ATOM 611 C C . GLY A 1 78 ? 1.950 -6.253 2.846 1.00 98.38 78 GLY A C 1
ATOM 612 O O . GLY A 1 78 ? 0.801 -6.140 3.282 1.00 98.38 78 GLY A O 1
ATOM 613 N N . TRP A 1 79 ? 2.704 -7.325 3.115 1.00 98.56 79 TRP A N 1
ATOM 614 C CA . TRP A 1 79 ? 2.256 -8.423 3.977 1.00 98.56 79 TRP A CA 1
ATOM 615 C C . TRP A 1 79 ? 1.926 -7.937 5.392 1.00 98.56 79 TRP A C 1
ATOM 617 O O . TRP A 1 79 ? 0.884 -8.295 5.939 1.00 98.56 79 TRP A O 1
ATOM 627 N N . THR A 1 80 ? 2.770 -7.076 5.966 1.00 98.62 80 THR A N 1
ATOM 628 C CA . THR A 1 80 ? 2.553 -6.511 7.305 1.00 98.62 80 THR A CA 1
ATOM 629 C C . THR A 1 80 ? 1.259 -5.699 7.365 1.00 98.62 80 THR A C 1
ATOM 631 O O . THR A 1 80 ? 0.488 -5.847 8.316 1.00 98.62 80 THR A O 1
ATOM 634 N N . MET A 1 81 ? 0.964 -4.892 6.341 1.00 98.38 81 MET A N 1
ATOM 635 C CA . MET A 1 81 ? -0.267 -4.093 6.266 1.00 98.38 81 MET A CA 1
ATOM 636 C C . MET A 1 81 ? -1.524 -4.967 6.168 1.00 98.38 81 MET A C 1
ATOM 638 O O . MET A 1 81 ? -2.540 -4.660 6.794 1.00 98.38 81 MET A O 1
ATOM 642 N N . ILE A 1 82 ? -1.460 -6.076 5.425 1.00 98.50 82 ILE A N 1
ATOM 643 C CA . ILE A 1 82 ? -2.562 -7.046 5.320 1.00 98.50 82 ILE A CA 1
ATOM 644 C C . ILE A 1 82 ? -2.746 -7.789 6.650 1.00 98.50 82 ILE A C 1
ATOM 646 O O . ILE A 1 82 ? -3.847 -7.826 7.199 1.00 98.50 82 ILE A O 1
ATOM 650 N N . ASN A 1 83 ? -1.666 -8.352 7.199 1.00 98.38 83 ASN A N 1
ATOM 651 C CA . ASN A 1 83 ? -1.703 -9.180 8.405 1.00 98.38 83 ASN A CA 1
ATOM 652 C C . ASN A 1 83 ? -2.123 -8.388 9.655 1.00 98.38 83 ASN A C 1
ATOM 654 O O . ASN A 1 83 ? -2.819 -8.910 10.521 1.00 98.38 83 ASN A O 1
ATOM 658 N N . SER A 1 84 ? -1.743 -7.109 9.741 1.00 98.00 84 SER A N 1
ATOM 659 C CA . SER A 1 84 ? -2.141 -6.209 10.835 1.00 98.00 84 SER A CA 1
ATOM 660 C C . SER A 1 84 ? -3.506 -5.541 10.632 1.00 98.00 84 SER A C 1
ATOM 662 O O . SER A 1 84 ? -3.897 -4.696 11.439 1.00 98.00 84 SER A O 1
ATOM 664 N N . MET A 1 85 ? -4.235 -5.913 9.573 1.00 97.62 85 MET A N 1
ATOM 665 C CA . MET A 1 85 ? -5.545 -5.366 9.206 1.00 97.62 85 MET A CA 1
ATOM 666 C C . MET A 1 85 ? -5.563 -3.846 8.952 1.00 97.62 85 MET A C 1
ATOM 668 O O . MET A 1 85 ? -6.628 -3.233 9.051 1.00 97.62 85 MET A O 1
ATOM 672 N N . VAL A 1 86 ? -4.423 -3.236 8.599 1.00 98.12 86 VAL A N 1
ATOM 673 C CA . VAL A 1 86 ? -4.377 -1.851 8.080 1.00 98.12 86 VAL A CA 1
ATOM 674 C C . VAL A 1 86 ? -5.223 -1.765 6.813 1.00 98.12 86 VAL A C 1
ATOM 676 O O . VAL A 1 86 ? -6.069 -0.883 6.690 1.00 98.12 86 VAL A O 1
ATOM 679 N N . VAL A 1 87 ? -5.044 -2.726 5.901 1.00 97.06 87 VAL A N 1
ATOM 680 C CA . VAL A 1 87 ? -5.880 -2.911 4.712 1.00 97.06 87 VAL A CA 1
ATOM 681 C C . VAL A 1 87 ? -6.637 -4.231 4.820 1.00 97.06 87 VAL A C 1
ATOM 683 O O . VAL A 1 87 ? -6.085 -5.261 5.200 1.00 97.06 87 VAL A O 1
ATOM 686 N N . ARG A 1 88 ? -7.928 -4.208 4.493 1.00 96.94 88 ARG A N 1
ATOM 687 C CA . ARG A 1 88 ? -8.809 -5.380 4.552 1.00 96.94 88 ARG A CA 1
ATOM 688 C C . ARG A 1 88 ? -9.902 -5.304 3.489 1.00 96.94 88 ARG A C 1
ATOM 690 O O . ARG A 1 88 ? -10.119 -4.260 2.877 1.00 96.94 88 ARG A O 1
ATOM 697 N N . GLY A 1 89 ? -10.590 -6.429 3.298 1.00 96.25 89 GLY A N 1
ATOM 698 C CA . GLY A 1 89 ? -11.534 -6.663 2.204 1.00 96.25 89 GLY A CA 1
ATOM 699 C C . GLY A 1 89 ? -10.841 -7.369 1.040 1.00 96.25 89 GLY A C 1
ATOM 700 O O . GLY A 1 89 ? -9.769 -6.948 0.616 1.00 96.25 89 GLY A O 1
ATOM 701 N N . ALA A 1 90 ? -11.438 -8.451 0.531 1.00 97.06 90 ALA A N 1
ATOM 702 C CA . ALA A 1 90 ? -10.783 -9.331 -0.442 1.00 97.06 90 ALA A CA 1
ATOM 703 C C . ALA A 1 90 ? -10.199 -8.593 -1.670 1.00 97.06 90 ALA A C 1
ATOM 705 O O . ALA A 1 90 ? -9.032 -8.835 -1.984 1.00 97.06 90 ALA A O 1
ATOM 706 N N . PRO A 1 91 ? -10.907 -7.635 -2.308 1.00 97.44 91 PRO A N 1
ATOM 707 C CA . PRO A 1 91 ? -10.332 -6.880 -3.423 1.00 97.44 91 PRO A CA 1
ATOM 708 C C . PRO A 1 91 ? -9.147 -6.002 -3.004 1.00 97.44 91 PRO A C 1
ATOM 710 O O . PRO A 1 91 ? -8.130 -5.965 -3.690 1.00 97.44 91 PRO A O 1
ATOM 713 N N . ALA A 1 92 ? -9.249 -5.319 -1.861 1.00 95.81 92 ALA A N 1
ATOM 714 C CA . ALA A 1 92 ? -8.197 -4.427 -1.382 1.00 95.81 92 ALA A CA 1
ATOM 715 C C . ALA A 1 92 ? -6.935 -5.198 -0.967 1.00 95.81 92 ALA A C 1
ATOM 717 O O . ALA A 1 92 ? -5.833 -4.739 -1.248 1.00 95.81 92 ALA A O 1
ATOM 718 N N . ILE A 1 93 ? -7.092 -6.382 -0.363 1.00 98.19 93 ILE A N 1
ATOM 719 C CA . ILE A 1 93 ? -5.983 -7.286 -0.025 1.00 98.19 93 ILE A CA 1
ATOM 720 C C . ILE A 1 93 ? -5.238 -7.716 -1.293 1.00 98.19 93 ILE A C 1
ATOM 722 O O . ILE A 1 93 ? -4.015 -7.610 -1.345 1.00 98.19 93 ILE A O 1
ATOM 726 N N . ALA A 1 94 ? -5.965 -8.156 -2.326 1.00 98.25 94 ALA A N 1
ATOM 727 C CA . ALA A 1 94 ? -5.356 -8.587 -3.583 1.00 98.25 94 ALA A CA 1
ATOM 728 C C . ALA A 1 94 ? -4.575 -7.448 -4.258 1.00 98.25 94 ALA A C 1
ATOM 730 O O . ALA A 1 94 ? -3.420 -7.626 -4.642 1.00 98.25 94 ALA A O 1
ATOM 731 N N . ILE A 1 95 ? -5.179 -6.259 -4.347 1.00 98.44 95 ILE A N 1
ATOM 732 C CA . ILE A 1 95 ? -4.539 -5.090 -4.959 1.00 98.44 95 ILE A CA 1
ATOM 733 C C . ILE A 1 95 ? -3.321 -4.647 -4.138 1.00 98.44 95 ILE A C 1
ATOM 735 O O . ILE A 1 95 ? -2.269 -4.394 -4.716 1.00 98.44 95 ILE A O 1
ATOM 739 N N . ALA A 1 96 ? -3.422 -4.593 -2.806 1.00 98.25 96 ALA A N 1
ATOM 740 C CA . ALA A 1 96 ? -2.303 -4.216 -1.944 1.00 98.25 96 ALA A CA 1
ATOM 741 C C . ALA A 1 96 ? -1.107 -5.170 -2.091 1.00 98.25 96 ALA A C 1
ATOM 743 O O . ALA A 1 96 ? 0.023 -4.700 -2.173 1.00 98.25 96 ALA A O 1
ATOM 744 N N . GLY A 1 97 ? -1.351 -6.484 -2.177 1.00 98.12 97 GLY A N 1
ATOM 745 C CA . GLY A 1 97 ? -0.290 -7.477 -2.367 1.00 98.12 97 GLY A CA 1
ATOM 746 C C . GLY A 1 97 ? 0.393 -7.396 -3.736 1.00 98.12 97 GLY A C 1
ATOM 747 O O . GLY A 1 97 ? 1.610 -7.517 -3.827 1.00 98.12 97 GLY A O 1
ATOM 748 N N . VAL A 1 98 ? -0.363 -7.156 -4.812 1.00 98.50 98 VAL A N 1
ATOM 749 C CA . VAL A 1 98 ? 0.230 -7.004 -6.154 1.00 98.50 98 VAL A CA 1
ATOM 750 C C . VAL A 1 98 ? 0.984 -5.679 -6.276 1.00 98.50 98 VAL A C 1
ATOM 752 O O . VAL A 1 98 ? 2.077 -5.639 -6.836 1.00 98.50 98 VAL A O 1
ATOM 755 N N . LEU A 1 99 ? 0.429 -4.589 -5.742 1.00 98.56 99 LEU A N 1
ATOM 756 C CA . LEU A 1 99 ? 1.069 -3.278 -5.827 1.00 98.56 99 LEU A CA 1
ATOM 757 C C . LEU A 1 99 ? 2.302 -3.162 -4.929 1.00 98.56 99 LEU A C 1
ATOM 759 O O . LEU A 1 99 ? 3.227 -2.449 -5.305 1.00 98.56 99 LEU A O 1
ATOM 763 N N . SER A 1 100 ? 2.359 -3.858 -3.789 1.00 98.50 100 SER A N 1
ATOM 764 C CA . SER A 1 100 ? 3.568 -3.879 -2.957 1.00 98.50 100 SER A CA 1
ATOM 765 C C . SER A 1 100 ? 4.743 -4.530 -3.692 1.00 98.50 100 SER A C 1
ATOM 767 O O . SER A 1 100 ? 5.839 -3.974 -3.698 1.00 98.50 100 SER A O 1
ATOM 769 N N . LEU A 1 101 ? 4.496 -5.632 -4.409 1.00 98.06 101 LEU A N 1
ATOM 770 C CA . LEU A 1 101 ? 5.485 -6.244 -5.300 1.00 98.06 101 LEU A CA 1
ATOM 771 C C . LEU A 1 101 ? 5.859 -5.313 -6.462 1.00 98.06 101 LEU A C 1
ATOM 773 O O . LEU A 1 101 ? 7.032 -5.183 -6.803 1.00 98.06 101 LEU A O 1
ATOM 777 N N . ALA A 1 102 ? 4.876 -4.642 -7.067 1.00 97.56 102 ALA A N 1
ATOM 778 C CA . ALA A 1 102 ? 5.135 -3.710 -8.162 1.00 97.56 102 ALA A CA 1
ATOM 779 C C . ALA A 1 102 ? 6.026 -2.535 -7.727 1.00 97.56 102 ALA A C 1
ATOM 781 O O . ALA A 1 102 ? 6.900 -2.128 -8.487 1.00 97.56 102 ALA A O 1
ATOM 782 N N . VAL A 1 103 ? 5.821 -1.997 -6.520 1.00 98.06 103 VAL A N 1
ATOM 783 C CA . VAL A 1 103 ? 6.672 -0.941 -5.948 1.00 98.06 103 VAL A CA 1
ATOM 784 C C . VAL A 1 103 ? 8.076 -1.450 -5.657 1.00 98.06 103 VAL A C 1
ATOM 786 O O . VAL A 1 103 ? 9.033 -0.748 -5.974 1.00 98.06 103 VAL A O 1
ATOM 789 N N . GLU A 1 104 ? 8.205 -2.659 -5.106 1.00 97.44 104 GLU A N 1
ATOM 790 C CA . GLU A 1 104 ? 9.507 -3.280 -4.853 1.00 97.44 104 GLU A CA 1
ATOM 791 C C . GLU A 1 104 ? 10.322 -3.383 -6.148 1.00 97.44 104 GLU A C 1
ATOM 793 O O . GLU A 1 104 ? 11.435 -2.873 -6.218 1.00 97.44 104 GLU A O 1
ATOM 798 N N . LEU A 1 105 ? 9.729 -3.944 -7.206 1.00 96.19 105 LEU A N 1
ATOM 799 C CA . LEU A 1 105 ? 10.389 -4.118 -8.502 1.00 96.19 105 LEU A CA 1
ATOM 800 C C . LEU A 1 105 ? 10.668 -2.790 -9.213 1.00 96.19 105 LEU A C 1
ATOM 802 O O . LEU A 1 105 ? 11.740 -2.615 -9.780 1.00 96.19 105 LEU A O 1
ATOM 806 N N . ALA A 1 106 ? 9.724 -1.845 -9.184 1.00 95.38 106 ALA A N 1
ATOM 807 C CA . ALA A 1 106 ? 9.882 -0.547 -9.843 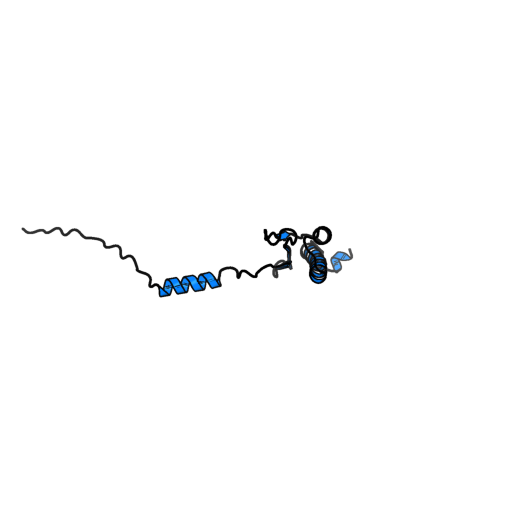1.00 95.38 106 ALA A CA 1
ATOM 808 C C . ALA A 1 106 ? 10.969 0.329 -9.203 1.00 95.38 106 ALA A C 1
ATOM 810 O O . ALA A 1 106 ? 11.456 1.265 -9.833 1.00 95.38 106 ALA A O 1
ATOM 811 N N . ASN A 1 107 ? 11.311 0.063 -7.943 1.00 95.81 107 ASN A N 1
ATOM 812 C CA . ASN A 1 107 ? 12.320 0.809 -7.200 1.00 95.81 107 ASN A CA 1
ATOM 813 C C . ASN A 1 107 ? 13.617 0.026 -6.981 1.00 95.81 107 ASN A C 1
ATOM 815 O O . ASN A 1 107 ? 14.572 0.604 -6.458 1.00 95.81 107 ASN A O 1
ATOM 819 N N . ALA A 1 108 ? 13.642 -1.259 -7.331 1.00 92.19 108 ALA A N 1
ATOM 820 C CA . ALA A 1 108 ? 14.837 -2.075 -7.273 1.00 92.19 108 ALA A CA 1
ATOM 821 C C . ALA A 1 108 ? 15.807 -1.662 -8.385 1.00 92.19 108 ALA A C 1
ATOM 823 O O . ALA A 1 108 ? 15.404 -1.374 -9.513 1.00 92.19 108 ALA A O 1
ATOM 824 N N . ASP A 1 109 ? 17.096 -1.665 -8.061 1.00 84.81 109 ASP A N 1
ATOM 825 C CA . ASP A 1 109 ? 18.167 -1.453 -9.032 1.00 84.81 109 ASP A CA 1
ATOM 826 C C . ASP A 1 109 ? 18.427 -2.770 -9.770 1.00 84.81 109 ASP A C 1
ATOM 828 O O . ASP A 1 109 ? 19.376 -3.503 -9.495 1.00 84.81 109 ASP A O 1
ATOM 832 N N . LEU A 1 110 ? 17.458 -3.152 -10.604 1.00 77.88 110 LEU A N 1
ATOM 833 C CA . LEU A 1 110 ? 17.531 -4.368 -11.402 1.00 77.88 110 LEU A CA 1
ATOM 834 C C . LEU A 1 110 ? 18.219 -4.064 -12.734 1.00 77.88 110 LEU A C 1
ATOM 836 O O . LEU A 1 110 ? 17.886 -3.048 -13.359 1.00 77.88 110 LEU A O 1
ATOM 840 N N . PRO A 1 111 ? 19.107 -4.956 -13.211 1.00 70.62 111 PRO A N 1
ATOM 841 C CA . PRO A 1 111 ? 19.651 -4.871 -14.557 1.00 70.62 111 PRO A CA 1
ATOM 842 C C . PRO A 1 111 ? 18.504 -4.823 -15.565 1.00 70.62 111 PRO A C 1
ATOM 844 O O . PRO A 1 111 ? 17.635 -5.696 -15.593 1.00 70.62 111 PRO A O 1
ATOM 847 N N . GLN A 1 112 ? 18.468 -3.757 -16.360 1.00 67.31 112 GLN A N 1
ATOM 848 C CA . GLN A 1 112 ? 17.407 -3.545 -17.347 1.00 67.31 112 GLN A CA 1
ATOM 849 C C . GLN A 1 112 ? 17.678 -4.324 -18.644 1.00 67.31 112 GLN A C 1
ATOM 851 O O . GLN A 1 112 ? 16.776 -4.472 -19.470 1.00 67.31 112 GLN A O 1
ATOM 856 N N . ASP A 1 113 ? 18.903 -4.834 -18.817 1.00 76.19 113 ASP A N 1
ATOM 857 C CA . ASP A 1 113 ? 19.314 -5.636 -19.964 1.00 76.19 113 ASP A CA 1
ATOM 858 C C . ASP A 1 113 ? 19.342 -7.139 -19.603 1.00 76.19 113 ASP A C 1
ATOM 860 O O . ASP A 1 113 ? 20.101 -7.554 -18.721 1.00 76.19 113 ASP A O 1
ATOM 864 N N . PRO A 1 114 ? 18.556 -7.991 -20.291 1.00 72.38 114 PRO A N 1
ATOM 865 C CA . PRO A 1 114 ? 18.587 -9.441 -20.100 1.00 72.38 114 PRO A CA 1
ATOM 866 C C . PRO A 1 114 ? 19.970 -10.082 -20.290 1.00 72.38 114 PRO A C 1
ATOM 868 O O . PRO A 1 114 ? 20.205 -11.169 -19.765 1.00 72.38 114 PRO A O 1
ATOM 871 N N . SER A 1 115 ? 20.876 -9.447 -21.040 1.00 76.38 115 SER A N 1
ATOM 872 C CA . SER A 1 115 ? 22.237 -9.948 -21.263 1.00 76.38 115 SER A CA 1
ATOM 873 C C . SER A 1 115 ? 23.155 -9.780 -20.046 1.00 76.38 115 SER A C 1
ATOM 875 O O . SER A 1 115 ? 24.028 -10.621 -19.829 1.00 76.38 115 SER A O 1
ATOM 877 N N . GLU A 1 116 ? 22.913 -8.774 -19.200 1.00 71.44 116 GLU A N 1
ATOM 878 C CA . GLU A 1 116 ? 23.665 -8.549 -17.956 1.00 71.44 116 GLU A CA 1
ATOM 879 C C . GLU A 1 116 ? 23.288 -9.548 -16.852 1.00 71.44 116 GLU A C 1
ATOM 881 O O . GLU A 1 116 ? 24.076 -9.801 -15.949 1.00 71.44 116 GLU A O 1
ATOM 886 N N . MET A 1 117 ? 22.111 -10.174 -16.946 1.00 69.62 117 MET A N 1
ATOM 887 C CA . MET A 1 117 ? 21.633 -11.177 -15.983 1.00 69.62 117 MET A CA 1
ATOM 888 C C . MET A 1 117 ? 22.297 -12.557 -16.148 1.00 69.62 117 MET A C 1
ATOM 890 O O . MET A 1 117 ? 22.132 -13.419 -15.285 1.00 69.62 117 MET A O 1
ATOM 894 N N . ALA A 1 118 ? 22.976 -12.800 -17.275 1.00 67.50 118 ALA A N 1
ATOM 895 C CA . ALA A 1 118 ? 23.522 -14.105 -17.661 1.00 67.50 118 ALA A CA 1
ATOM 896 C C . ALA A 1 118 ? 25.057 -14.214 -17.533 1.00 67.50 118 ALA A C 1
ATOM 898 O O . ALA A 1 118 ? 25.615 -15.243 -17.922 1.00 67.50 118 ALA A O 1
ATOM 899 N N . SER A 1 119 ? 25.725 -13.172 -17.022 1.00 53.94 119 SER A N 1
ATOM 900 C CA . SER A 1 119 ? 27.175 -13.134 -16.748 1.00 53.94 119 SER A CA 1
ATOM 901 C C . SER A 1 119 ? 27.461 -13.238 -15.253 1.00 53.94 119 SER A C 1
ATOM 903 O O . SER A 1 119 ? 28.500 -13.843 -14.908 1.00 53.94 119 SER A O 1
#

Foldseek 3Di:
DDDDDDDDDDDDDPPPPDVVVVVVVVVVVVVVDPPCPDQDQKDKDADPPLLAIWIWGFQPVCPPPDGDIDTQQALVSLVVCVVVPRDDDPVRNVVSNVVRHVNNVSPDPDDPDPVVVVD